Protein AF-A0A1U7WTM4-F1 (afdb_monomer_lite)

Organism: Nicotiana sylvestris (NCBI:txid4096)

Sequence (152 aa):
MIHDEFFMETHTWKKAPTDPTRWVEDRAETTHGCYKINLEEYTQSLPPNEQGERPPISDEEENRIWLSTVGGPKKGIAYGLLDKLFRRYKAGLQGIGTSAQGEAIDSSTIASREDKIAKLTAEHEETKASEKKRFDTLQGQLERRDKQFDPL

Foldseek 3Di:
DQLLVLLQVVQWDDPDPPGDIDGNDPVSVQLSVQLVVLVVVVLVVADADPVRHRDDDDSLRSVVSSQVSQVHDDVLHGPSDDNVVSVVNVVVCVVPDDPDDPPVPPVVVVVVVVVVVVVVVVVVVVVVVVVVVVVVVVVVVVVVVVVVPDDD

Radius of gyration: 31.69 Å; chains: 1; bounding box: 79×46×81 Å

Structure (mmCIF, N/CA/C/O backbone):
data_AF-A0A1U7WTM4-F1
#
_entry.id   AF-A0A1U7WTM4-F1
#
loop_
_atom_site.group_PDB
_atom_site.id
_atom_site.type_symbol
_atom_site.label_atom_id
_atom_site.label_alt_id
_atom_site.label_comp_id
_atom_site.label_asym_id
_atom_site.label_entity_id
_atom_site.label_seq_id
_atom_site.pdbx_PDB_ins_code
_atom_site.Cartn_x
_atom_site.Cartn_y
_atom_site.Cartn_z
_atom_site.occupancy
_atom_site.B_iso_or_equiv
_atom_site.auth_seq_id
_atom_site.auth_comp_id
_atom_site.auth_asym_id
_atom_site.auth_atom_id
_atom_site.pdbx_PDB_model_num
ATOM 1 N N . MET A 1 1 ? 19.860 0.947 0.032 1.00 47.72 1 MET A N 1
ATOM 2 C CA . MET A 1 1 ? 19.727 0.934 -1.433 1.00 47.72 1 MET A CA 1
ATOM 3 C C . MET A 1 1 ? 18.254 1.106 -1.706 1.00 47.72 1 MET A C 1
ATOM 5 O O . MET A 1 1 ? 17.472 0.290 -1.223 1.00 47.72 1 MET A O 1
ATOM 9 N N . ILE A 1 2 ? 17.917 2.244 -2.302 1.00 69.25 2 ILE A N 1
ATOM 10 C CA . ILE A 1 2 ? 16.546 2.698 -2.549 1.00 69.25 2 ILE A CA 1
ATOM 11 C C . ILE A 1 2 ? 15.941 1.730 -3.570 1.00 69.25 2 ILE A C 1
ATOM 13 O O . ILE A 1 2 ? 16.642 1.281 -4.478 1.00 69.25 2 ILE A O 1
ATOM 17 N N . HIS A 1 3 ? 14.687 1.326 -3.382 1.00 70.31 3 HIS A N 1
ATOM 18 C CA . HIS A 1 3 ? 14.060 0.271 -4.188 1.00 70.31 3 HIS A CA 1
ATOM 19 C C . HIS A 1 3 ? 14.123 0.584 -5.694 1.00 70.31 3 HIS A C 1
ATOM 21 O O . HIS A 1 3 ? 14.534 -0.254 -6.498 1.00 70.31 3 HIS A O 1
ATOM 27 N N . ASP A 1 4 ? 13.860 1.847 -6.030 1.00 79.75 4 ASP A N 1
ATOM 28 C CA . ASP A 1 4 ? 13.971 2.424 -7.374 1.00 79.75 4 ASP A CA 1
ATOM 29 C C . ASP A 1 4 ? 15.310 2.080 -8.055 1.00 79.75 4 ASP A C 1
ATOM 31 O O . ASP A 1 4 ? 15.354 1.619 -9.193 1.00 79.75 4 ASP A O 1
ATOM 35 N N . GLU A 1 5 ? 16.417 2.220 -7.325 1.00 83.06 5 GLU A N 1
ATOM 36 C CA . GLU A 1 5 ? 17.772 2.009 -7.838 1.00 83.06 5 GLU A CA 1
ATOM 37 C C . GLU A 1 5 ? 18.047 0.531 -8.142 1.00 83.06 5 GLU A C 1
ATOM 39 O O . GLU A 1 5 ? 18.548 0.195 -9.215 1.00 83.06 5 GLU A O 1
ATOM 44 N N . PHE A 1 6 ? 17.656 -0.369 -7.234 1.00 81.56 6 PHE A N 1
ATOM 45 C CA . PHE A 1 6 ? 17.809 -1.812 -7.441 1.00 81.56 6 PHE A CA 1
ATOM 46 C C . PHE A 1 6 ? 16.934 -2.312 -8.592 1.00 81.56 6 PHE A C 1
ATOM 48 O O . PHE A 1 6 ? 17.353 -3.157 -9.391 1.00 81.56 6 PHE A O 1
ATOM 55 N N . PHE A 1 7 ? 15.710 -1.794 -8.692 1.00 84.19 7 PHE A N 1
ATOM 56 C CA . PHE A 1 7 ? 14.802 -2.144 -9.771 1.00 84.19 7 PHE A CA 1
ATOM 57 C C . PHE A 1 7 ? 15.360 -1.693 -11.124 1.00 84.19 7 PHE A C 1
ATOM 59 O O . PHE A 1 7 ? 15.412 -2.494 -12.057 1.00 84.19 7 PHE A O 1
ATOM 66 N N . MET A 1 8 ? 15.869 -0.459 -11.204 1.00 86.69 8 MET A N 1
ATOM 67 C CA . MET A 1 8 ? 16.546 0.059 -12.393 1.00 86.69 8 MET A CA 1
ATOM 68 C C . MET A 1 8 ? 17.774 -0.777 -12.767 1.00 86.69 8 MET A C 1
ATOM 70 O O . MET A 1 8 ? 17.941 -1.108 -13.937 1.00 86.69 8 MET A O 1
ATOM 74 N N . GLU A 1 9 ? 18.606 -1.173 -11.804 1.00 84.00 9 GLU A N 1
ATOM 75 C CA . GLU A 1 9 ? 19.797 -1.996 -12.061 1.00 84.00 9 GLU A CA 1
ATOM 76 C C . GLU A 1 9 ? 19.445 -3.380 -12.627 1.00 84.00 9 GLU A C 1
ATOM 78 O O . GLU A 1 9 ? 20.120 -3.885 -13.522 1.00 84.00 9 GLU A O 1
ATOM 83 N N . THR A 1 10 ? 18.374 -3.996 -12.127 1.00 81.81 10 THR A N 1
ATOM 84 C CA . THR A 1 10 ? 18.007 -5.375 -12.483 1.00 81.81 10 THR A CA 1
ATOM 85 C C . THR A 1 10 ? 17.063 -5.483 -13.680 1.00 81.81 10 THR A C 1
ATOM 87 O O . THR A 1 10 ? 17.041 -6.521 -14.340 1.00 81.81 10 THR A O 1
ATOM 90 N N . HIS A 1 11 ? 16.290 -4.434 -13.977 1.00 85.44 11 HIS A N 1
ATOM 91 C CA . HIS A 1 11 ? 15.248 -4.446 -15.013 1.00 85.44 11 HIS A CA 1
ATOM 92 C C . HIS A 1 11 ? 15.529 -3.485 -16.165 1.00 85.44 11 HIS A C 1
ATOM 94 O O . HIS A 1 11 ? 14.688 -3.313 -17.055 1.00 85.44 11 HIS A O 1
ATOM 100 N N . THR A 1 12 ? 16.726 -2.902 -16.197 1.00 88.44 12 THR A N 1
ATOM 101 C CA . THR A 1 12 ? 17.221 -2.192 -17.367 1.00 88.44 12 THR A CA 1
ATOM 102 C C . THR A 1 12 ? 18.535 -2.769 -17.860 1.00 88.44 12 THR A C 1
ATOM 104 O O . THR A 1 12 ? 19.276 -3.427 -17.136 1.00 88.44 12 THR A O 1
ATOM 107 N N . TRP A 1 13 ? 18.817 -2.548 -19.136 1.00 87.50 13 TRP A N 1
ATOM 108 C CA . TRP A 1 13 ? 20.056 -2.974 -19.759 1.00 87.50 13 TRP A CA 1
ATOM 109 C C . TRP A 1 13 ? 20.596 -1.887 -20.679 1.00 87.50 13 TRP A C 1
ATOM 111 O O . TRP A 1 13 ? 19.865 -1.042 -21.207 1.00 87.50 13 TRP A O 1
ATOM 121 N N . LYS A 1 14 ? 21.912 -1.938 -20.878 1.00 88.62 14 LYS A N 1
ATOM 122 C CA . LYS A 1 14 ? 22.651 -1.140 -21.853 1.00 88.62 14 LYS A CA 1
ATOM 123 C C . LYS A 1 14 ? 23.561 -2.068 -22.641 1.00 88.62 14 LYS A C 1
ATOM 125 O O . LYS A 1 14 ? 24.183 -2.953 -22.059 1.00 88.62 14 LYS A O 1
ATOM 130 N N . LYS A 1 15 ? 23.648 -1.869 -23.957 1.00 82.44 15 LYS A N 1
ATOM 131 C CA . LYS A 1 15 ? 24.570 -2.638 -24.809 1.00 82.44 15 LYS A CA 1
ATOM 132 C C . LYS A 1 15 ? 25.991 -2.076 -24.745 1.00 82.44 15 LYS A C 1
ATOM 134 O O . LYS A 1 15 ? 26.940 -2.846 -24.648 1.00 82.44 15 LYS A O 1
ATOM 139 N N . ALA A 1 16 ? 26.128 -0.754 -24.737 1.00 86.31 16 ALA A N 1
ATOM 140 C CA . ALA A 1 16 ? 27.371 -0.037 -24.480 1.00 86.31 16 ALA A CA 1
ATOM 141 C C . ALA A 1 16 ? 27.154 1.091 -23.449 1.00 86.31 16 ALA A C 1
ATOM 143 O O . ALA A 1 16 ? 26.022 1.540 -23.269 1.00 86.31 16 ALA A O 1
ATOM 144 N N . PRO A 1 17 ? 28.210 1.605 -22.787 1.00 83.00 17 PRO A N 1
ATOM 145 C CA . PRO A 1 17 ? 28.080 2.683 -21.798 1.00 83.00 17 PRO A CA 1
ATOM 146 C C . PRO A 1 17 ? 27.423 3.959 -22.345 1.00 83.00 17 PRO A C 1
ATOM 148 O O . PRO A 1 17 ? 26.761 4.682 -21.604 1.00 83.00 17 PRO A O 1
ATOM 151 N N . THR A 1 18 ? 27.604 4.218 -23.642 1.00 88.69 18 THR A N 1
ATOM 152 C CA . THR A 1 18 ? 27.061 5.376 -24.363 1.00 88.69 18 THR A CA 1
ATOM 153 C C . THR A 1 18 ? 25.615 5.166 -24.822 1.00 88.69 18 THR A C 1
ATOM 155 O O . THR A 1 18 ? 24.951 6.127 -25.201 1.00 88.69 18 THR A O 1
ATOM 158 N N . ASP A 1 19 ? 25.116 3.928 -24.791 1.00 87.06 19 ASP A N 1
ATOM 159 C CA . ASP A 1 19 ? 23.770 3.619 -25.256 1.00 87.06 19 ASP A CA 1
ATOM 160 C C . ASP A 1 19 ? 22.707 4.044 -24.233 1.00 87.06 19 ASP A C 1
ATOM 162 O O . ASP A 1 19 ? 22.936 3.993 -23.015 1.00 87.06 19 ASP A O 1
ATOM 166 N N . PRO A 1 20 ? 21.506 4.420 -24.709 1.00 86.06 20 PRO A N 1
ATOM 167 C CA . PRO A 1 20 ? 20.391 4.710 -23.828 1.00 86.06 20 PRO A CA 1
ATOM 168 C C . PRO A 1 20 ? 19.984 3.459 -23.045 1.00 86.06 20 PRO A C 1
ATOM 170 O O . PRO A 1 20 ? 19.921 2.354 -23.591 1.00 86.06 20 PRO A O 1
ATOM 173 N N . THR A 1 21 ? 19.669 3.661 -21.765 1.00 89.06 21 THR A N 1
ATOM 174 C CA . THR A 1 21 ? 19.065 2.639 -20.908 1.00 89.06 21 THR A CA 1
ATOM 175 C C . THR A 1 21 ? 17.758 2.163 -21.530 1.00 89.06 21 THR A C 1
ATOM 177 O O . THR A 1 21 ? 16.903 2.980 -21.869 1.00 89.06 21 THR A O 1
ATOM 180 N N . ARG A 1 22 ? 17.594 0.848 -21.674 1.00 90.31 22 ARG A N 1
ATOM 181 C CA . ARG A 1 22 ? 16.342 0.237 -22.130 1.00 90.31 22 ARG A CA 1
ATOM 182 C C . ARG A 1 22 ? 15.792 -0.687 -21.064 1.00 90.31 22 ARG A C 1
ATOM 184 O O . ARG A 1 22 ? 16.560 -1.329 -20.353 1.00 90.31 22 ARG A O 1
ATOM 191 N N . TRP A 1 23 ? 14.475 -0.790 -20.993 1.00 91.56 23 TRP A N 1
ATOM 192 C CA . TRP A 1 23 ? 13.806 -1.762 -20.140 1.00 91.56 23 TRP A CA 1
ATOM 193 C C . TRP A 1 23 ? 13.994 -3.181 -20.674 1.00 91.56 23 TRP A C 1
ATOM 195 O O . TRP A 1 23 ? 14.097 -3.400 -21.883 1.00 91.56 23 TRP A O 1
ATOM 205 N N . VAL A 1 24 ? 14.085 -4.139 -19.755 1.00 88.38 24 VAL A N 1
ATOM 206 C CA . VAL A 1 24 ? 14.153 -5.570 -20.081 1.00 88.38 24 VAL A CA 1
ATOM 207 C C . VAL A 1 24 ? 12.802 -6.073 -20.600 1.00 88.38 24 VAL A C 1
ATOM 209 O O . VAL A 1 24 ? 12.768 -6.905 -21.502 1.00 88.38 24 VAL A O 1
ATOM 212 N N . GLU A 1 25 ? 11.696 -5.545 -20.070 1.00 90.38 25 GLU A N 1
ATOM 213 C CA . GLU A 1 25 ? 10.332 -5.875 -20.491 1.00 90.38 25 GLU A CA 1
ATOM 214 C C . GLU A 1 25 ? 9.375 -4.685 -20.315 1.00 90.38 25 GLU A C 1
ATOM 216 O O . GLU A 1 25 ? 9.545 -3.878 -19.398 1.00 90.38 25 GLU A O 1
ATOM 221 N N . ASP A 1 26 ? 8.322 -4.619 -21.138 1.00 90.75 26 ASP A N 1
ATOM 222 C CA . ASP A 1 26 ? 7.294 -3.560 -21.099 1.00 90.75 26 ASP A CA 1
ATOM 223 C C . ASP A 1 26 ? 6.625 -3.445 -19.720 1.00 90.75 26 ASP A C 1
ATOM 225 O O . ASP A 1 26 ? 6.242 -2.364 -19.263 1.00 90.75 26 ASP A O 1
ATOM 229 N N . ARG A 1 27 ? 6.501 -4.578 -19.017 1.00 89.12 27 ARG A N 1
ATOM 230 C CA . ARG A 1 27 ? 5.955 -4.620 -17.660 1.00 89.12 27 ARG A CA 1
ATOM 231 C C . ARG A 1 27 ? 6.824 -3.841 -16.675 1.00 89.12 27 ARG A C 1
ATOM 233 O O . ARG A 1 27 ? 6.269 -3.186 -15.794 1.00 89.12 27 ARG A O 1
ATOM 240 N N . ALA A 1 28 ? 8.148 -3.911 -16.804 1.00 88.62 28 ALA A N 1
ATOM 241 C CA . ALA A 1 28 ? 9.070 -3.208 -15.922 1.00 88.62 28 ALA A CA 1
ATOM 242 C C . ALA A 1 28 ? 8.985 -1.696 -16.142 1.00 88.62 28 ALA A C 1
ATOM 244 O O . ALA A 1 28 ? 8.845 -0.953 -15.173 1.00 88.62 28 ALA A O 1
ATOM 245 N N . GLU A 1 29 ? 8.950 -1.268 -17.407 1.00 92.88 29 GLU A N 1
ATOM 246 C CA . GLU A 1 29 ? 8.733 0.132 -17.782 1.00 92.88 29 GLU A CA 1
ATOM 247 C C . GLU A 1 29 ? 7.423 0.672 -17.207 1.00 92.88 29 GLU A C 1
ATOM 249 O O . GLU A 1 29 ? 7.409 1.692 -16.519 1.00 92.88 29 GLU A O 1
ATOM 254 N N . THR A 1 30 ? 6.329 -0.059 -17.432 1.00 91.62 30 THR A N 1
ATOM 255 C CA . THR A 1 30 ? 4.996 0.329 -16.957 1.00 91.62 30 THR A CA 1
ATOM 256 C C . THR A 1 30 ? 4.954 0.403 -15.433 1.00 91.62 30 THR A C 1
ATOM 258 O O . THR A 1 30 ? 4.459 1.375 -14.872 1.00 91.62 30 THR A O 1
ATOM 261 N N . THR A 1 31 ? 5.506 -0.604 -14.749 1.00 90.75 31 THR A N 1
ATOM 262 C CA . THR A 1 31 ? 5.517 -0.671 -13.281 1.00 90.75 31 THR A CA 1
ATOM 263 C C . THR A 1 31 ? 6.295 0.493 -12.686 1.00 90.75 31 THR A C 1
ATOM 265 O O . THR A 1 31 ? 5.789 1.172 -11.796 1.00 90.75 31 THR A O 1
ATOM 268 N N . HIS A 1 32 ? 7.503 0.746 -13.190 1.00 91.31 32 HIS A N 1
ATOM 269 C CA . HIS A 1 32 ? 8.321 1.851 -12.715 1.00 91.31 32 HIS A CA 1
ATOM 270 C C . HIS A 1 32 ? 7.657 3.199 -13.015 1.00 91.31 32 HIS A C 1
ATOM 272 O O . HIS A 1 32 ? 7.573 4.044 -12.131 1.00 91.31 32 HIS A O 1
ATOM 278 N N . GLY A 1 33 ? 7.101 3.390 -14.216 1.00 92.69 33 GLY A N 1
ATOM 279 C CA . GLY A 1 33 ? 6.352 4.599 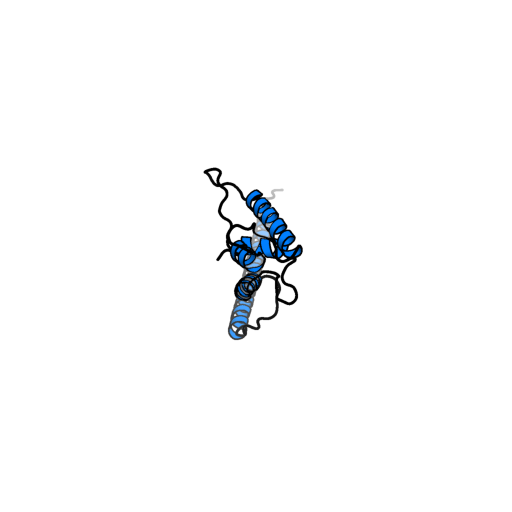-14.566 1.00 92.69 33 GLY A CA 1
ATOM 280 C C . GLY A 1 33 ? 5.180 4.864 -13.616 1.00 92.69 33 GLY A C 1
ATOM 281 O O . GLY A 1 33 ? 5.081 5.952 -13.049 1.00 92.69 33 GLY A O 1
ATOM 282 N N . CYS A 1 34 ? 4.336 3.858 -13.372 1.00 93.00 34 CYS A N 1
ATOM 283 C CA . CYS A 1 34 ? 3.238 3.958 -12.408 1.00 93.00 34 CYS A CA 1
ATOM 284 C C . CYS A 1 34 ? 3.739 4.236 -10.985 1.00 93.00 34 CYS A C 1
ATOM 286 O O . CYS A 1 34 ? 3.137 5.035 -10.274 1.00 93.00 34 CYS A O 1
ATOM 288 N N . TYR A 1 35 ? 4.852 3.622 -10.577 1.00 92.00 35 TYR A N 1
ATOM 289 C CA . TYR A 1 35 ? 5.452 3.865 -9.269 1.00 92.00 35 TYR A CA 1
ATOM 290 C C . TYR A 1 35 ? 5.878 5.330 -9.107 1.00 92.00 35 TYR A C 1
ATOM 292 O O . TYR A 1 35 ? 5.515 5.952 -8.111 1.00 92.00 35 TY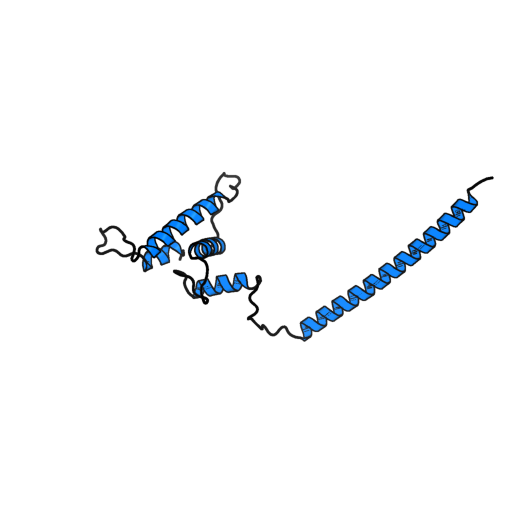R A O 1
ATOM 300 N N . LYS A 1 36 ? 6.574 5.913 -10.096 1.00 92.31 36 LYS A N 1
ATOM 301 C CA . LYS A 1 36 ? 6.977 7.330 -10.050 1.00 92.31 36 LYS A CA 1
ATOM 302 C C . LYS A 1 36 ? 5.771 8.266 -9.975 1.00 92.31 36 LYS A C 1
ATOM 304 O O . LYS A 1 36 ? 5.816 9.226 -9.215 1.00 92.31 36 LYS A O 1
ATOM 309 N N . ILE A 1 37 ? 4.700 7.970 -10.717 1.00 94.31 37 ILE A N 1
ATOM 310 C CA . ILE A 1 37 ? 3.449 8.743 -10.662 1.00 94.31 37 ILE A CA 1
ATOM 311 C C . ILE A 1 37 ? 2.845 8.675 -9.255 1.00 94.31 37 ILE A C 1
ATOM 313 O O . ILE A 1 37 ? 2.607 9.713 -8.648 1.00 94.31 37 ILE A O 1
ATOM 317 N N . ASN A 1 38 ? 2.675 7.474 -8.699 1.00 92.44 38 ASN A N 1
ATOM 318 C CA . ASN A 1 38 ? 2.094 7.293 -7.367 1.00 92.44 38 ASN A CA 1
ATOM 319 C C . ASN A 1 38 ? 2.950 7.940 -6.262 1.00 92.44 38 ASN A C 1
ATOM 321 O O . ASN A 1 38 ? 2.415 8.463 -5.285 1.00 92.44 38 ASN A O 1
ATOM 325 N N . LEU A 1 39 ? 4.279 7.912 -6.404 1.00 91.06 39 LEU A N 1
ATOM 326 C CA . LEU A 1 39 ? 5.213 8.551 -5.476 1.00 91.06 39 LEU A CA 1
ATOM 327 C C . LEU A 1 39 ? 5.076 10.078 -5.509 1.00 91.06 39 LEU A C 1
ATOM 329 O O . LEU A 1 39 ? 5.036 10.720 -4.458 1.00 91.06 39 LEU A O 1
ATOM 333 N N . GLU A 1 40 ? 4.966 10.654 -6.705 1.00 92.12 40 GLU A N 1
ATOM 334 C CA . GLU A 1 40 ? 4.738 12.085 -6.891 1.00 92.12 40 GLU A CA 1
ATOM 335 C C . GLU A 1 40 ? 3.371 12.497 -6.333 1.00 92.12 40 GLU A C 1
ATOM 337 O O . GLU A 1 40 ? 3.290 13.436 -5.549 1.00 92.12 40 GLU A O 1
ATOM 342 N N . GLU A 1 41 ? 2.304 11.757 -6.646 1.00 93.50 41 GLU A N 1
ATOM 343 C CA . GLU A 1 41 ? 0.957 12.001 -6.111 1.00 93.50 41 GLU A CA 1
ATOM 344 C C . GLU A 1 41 ? 0.903 11.903 -4.582 1.00 93.50 41 GLU A C 1
ATOM 346 O O . GLU A 1 41 ? 0.233 12.704 -3.924 1.00 93.50 41 GLU A O 1
ATOM 351 N N . TYR A 1 42 ? 1.632 10.955 -3.988 1.00 91.56 42 TYR A N 1
ATOM 352 C CA . TYR A 1 42 ? 1.734 10.859 -2.537 1.00 91.56 42 TYR A CA 1
ATOM 353 C C . TYR A 1 42 ? 2.498 12.048 -1.957 1.00 91.56 42 TYR A C 1
ATOM 355 O O . TYR A 1 42 ? 2.012 12.671 -1.012 1.00 91.56 42 TYR A O 1
ATOM 363 N N . THR A 1 4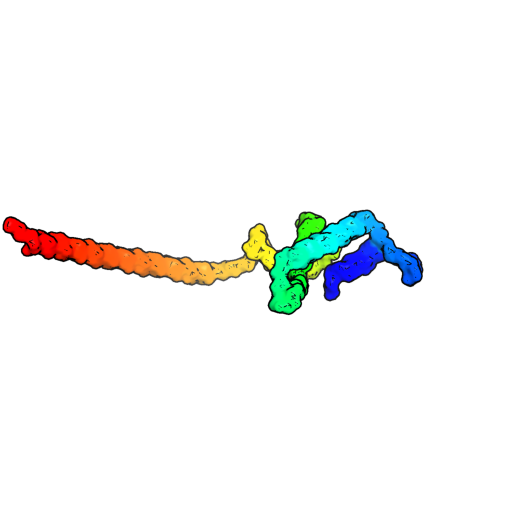3 ? 3.638 12.413 -2.553 1.00 90.62 43 THR A N 1
ATOM 364 C CA . THR A 1 43 ? 4.426 13.590 -2.160 1.00 90.62 43 THR A CA 1
ATOM 365 C C . THR A 1 43 ? 3.531 14.827 -2.189 1.00 90.62 43 THR A C 1
ATOM 367 O O . THR A 1 43 ? 3.306 15.403 -1.131 1.00 90.62 43 THR A O 1
ATOM 370 N N . GLN A 1 44 ? 2.934 15.115 -3.356 1.00 90.69 44 GLN A N 1
ATOM 371 C CA . GLN A 1 44 ? 1.599 15.677 -3.656 1.00 90.69 44 GLN A CA 1
ATOM 372 C C . GLN A 1 44 ? 0.613 15.961 -2.512 1.00 90.69 44 GLN A C 1
ATOM 374 O O . GLN A 1 44 ? 0.073 17.063 -2.350 1.00 90.69 44 GLN A O 1
ATOM 379 N N . SER A 1 45 ? 0.364 14.937 -1.708 1.00 90.06 45 SER A N 1
ATOM 380 C CA . SER A 1 45 ? -0.668 14.936 -0.674 1.00 90.06 45 SER A CA 1
ATOM 381 C C . SER A 1 45 ? -0.160 15.352 0.707 1.00 90.06 45 SER A C 1
ATOM 383 O O . SER A 1 45 ? -0.960 15.734 1.560 1.00 90.06 45 SER A O 1
ATOM 385 N N . LEU A 1 46 ? 1.157 15.306 0.937 1.00 89.38 46 LEU A N 1
ATOM 386 C CA . LEU A 1 46 ? 1.738 15.613 2.241 1.00 89.38 46 LEU A CA 1
ATOM 387 C C . LEU A 1 46 ? 1.663 17.113 2.551 1.00 89.38 46 LEU A C 1
ATOM 389 O O . LEU A 1 46 ? 1.916 17.934 1.668 1.00 89.38 46 LEU A O 1
ATOM 393 N N . PRO A 1 47 ? 1.354 17.503 3.799 1.00 88.69 47 PRO A N 1
ATOM 394 C CA . PRO A 1 47 ? 1.382 18.905 4.176 1.00 88.69 47 PRO A CA 1
ATOM 395 C C . PRO A 1 47 ? 2.818 19.447 4.047 1.00 88.69 47 PRO A C 1
ATOM 397 O O . PRO A 1 47 ? 3.759 18.788 4.501 1.00 88.69 47 PRO A O 1
ATOM 400 N N . PRO A 1 48 ? 3.008 20.630 3.439 1.00 89.06 48 PRO A N 1
ATOM 401 C CA . PRO A 1 48 ? 4.301 21.292 3.451 1.00 89.06 48 PRO A CA 1
ATOM 402 C C . PRO A 1 48 ? 4.670 21.710 4.880 1.00 89.06 48 PRO A C 1
ATOM 404 O O . PRO A 1 48 ? 3.803 22.028 5.697 1.00 89.06 48 PRO A O 1
ATOM 407 N N . ASN A 1 49 ? 5.965 21.696 5.182 1.00 85.19 49 ASN A N 1
ATOM 408 C CA . ASN A 1 49 ? 6.512 22.207 6.432 1.00 85.19 49 ASN A CA 1
ATOM 409 C C . ASN A 1 49 ? 6.456 23.748 6.473 1.00 85.19 49 ASN A C 1
ATOM 411 O O . ASN A 1 49 ? 6.005 24.405 5.533 1.00 85.19 49 ASN A O 1
ATOM 415 N N . GLU A 1 50 ? 6.934 24.344 7.565 1.00 85.56 50 GLU A N 1
ATOM 416 C CA . GLU A 1 50 ? 6.936 25.803 7.763 1.00 85.56 50 GLU A CA 1
ATOM 417 C C . GLU A 1 50 ? 7.735 26.572 6.694 1.00 85.56 50 GLU A C 1
ATOM 419 O O . GLU A 1 50 ? 7.495 27.757 6.474 1.00 85.56 50 GLU A O 1
ATOM 424 N N . GLN A 1 51 ? 8.664 25.902 6.006 1.00 85.56 51 GLN A N 1
ATOM 425 C CA . GLN A 1 51 ? 9.471 26.449 4.914 1.00 85.56 51 GLN A CA 1
ATOM 426 C C . GLN A 1 51 ? 8.839 26.213 3.529 1.00 85.56 51 GLN A C 1
ATOM 428 O O . GLN A 1 51 ? 9.413 26.612 2.517 1.00 85.56 51 GLN A O 1
ATOM 433 N N . GLY A 1 52 ? 7.658 25.591 3.461 1.00 81.81 52 GLY A N 1
ATOM 434 C CA . GLY A 1 52 ? 6.990 25.244 2.206 1.00 81.81 52 GLY A CA 1
ATOM 435 C C . GLY A 1 52 ? 7.536 23.979 1.535 1.00 81.81 52 GLY A C 1
ATOM 436 O O . GLY A 1 52 ? 7.067 23.615 0.458 1.00 81.81 52 GLY A O 1
ATOM 437 N N . GLU A 1 53 ? 8.499 23.294 2.152 1.00 85.94 53 GLU A N 1
ATOM 438 C CA . GLU A 1 53 ? 9.067 22.048 1.647 1.00 85.94 53 GLU A CA 1
ATOM 439 C C . GLU A 1 53 ? 8.247 20.851 2.123 1.00 85.94 53 GLU A C 1
ATOM 441 O O . GLU A 1 53 ? 7.771 20.790 3.258 1.00 85.94 53 GLU A O 1
ATOM 446 N N . ARG A 1 54 ? 8.076 19.860 1.252 1.00 83.75 54 ARG A N 1
ATOM 447 C CA . ARG A 1 54 ? 7.406 18.618 1.637 1.00 83.75 54 ARG A CA 1
ATOM 448 C C . ARG A 1 54 ? 8.402 17.708 2.357 1.00 83.75 54 ARG A C 1
ATOM 450 O O . ARG A 1 54 ? 9.546 17.606 1.911 1.00 83.75 54 ARG A O 1
ATOM 457 N N . PRO A 1 55 ? 7.994 17.050 3.453 1.00 84.75 55 PRO A N 1
ATOM 458 C CA . PRO A 1 55 ? 8.879 16.147 4.171 1.00 84.75 55 PRO A CA 1
ATOM 459 C C . PRO A 1 55 ? 9.312 14.977 3.272 1.00 84.75 55 PRO A C 1
ATOM 461 O O . PRO A 1 55 ? 8.534 14.543 2.415 1.00 84.75 55 PRO A O 1
ATOM 464 N N . PRO A 1 56 ? 10.537 14.452 3.459 1.00 84.56 56 PRO A N 1
ATOM 465 C CA . PRO A 1 56 ? 10.992 13.275 2.736 1.00 84.56 56 PRO A CA 1
ATOM 466 C C . PRO A 1 56 ? 10.102 12.072 3.058 1.00 84.56 56 PRO A C 1
ATOM 468 O O . PRO A 1 56 ? 9.626 11.911 4.184 1.00 84.56 56 PRO A O 1
ATOM 471 N N . ILE A 1 57 ? 9.892 11.223 2.056 1.00 85.81 57 ILE A N 1
ATOM 472 C CA . ILE A 1 57 ? 9.134 9.982 2.210 1.00 85.81 57 ILE A CA 1
ATOM 473 C C . ILE A 1 57 ? 9.994 8.974 2.980 1.00 85.81 57 ILE A C 1
ATOM 475 O O . ILE A 1 57 ? 11.175 8.805 2.685 1.00 85.81 57 ILE A O 1
ATOM 479 N N . SER A 1 58 ? 9.400 8.320 3.974 1.00 84.88 58 SER A N 1
ATOM 480 C CA . SER A 1 58 ? 10.003 7.210 4.717 1.00 84.88 58 SER A CA 1
ATOM 481 C C . SER A 1 58 ? 10.068 5.928 3.885 1.00 84.88 58 SER A C 1
ATOM 483 O O . SER A 1 58 ? 9.201 5.665 3.050 1.00 84.88 58 SER A O 1
ATOM 485 N N . ASP A 1 59 ? 11.051 5.077 4.184 1.00 81.06 59 ASP A N 1
ATOM 486 C CA . ASP A 1 59 ? 11.240 3.780 3.524 1.00 81.06 59 ASP A CA 1
ATOM 487 C C . ASP A 1 59 ? 9.970 2.902 3.584 1.00 81.06 59 ASP A C 1
ATOM 489 O O . ASP A 1 59 ? 9.644 2.185 2.635 1.00 81.06 59 ASP A O 1
ATOM 493 N N . GLU A 1 60 ? 9.224 2.922 4.691 1.00 82.19 60 GLU A N 1
ATOM 494 C CA . GLU A 1 60 ? 7.966 2.181 4.837 1.00 82.19 60 GLU A CA 1
ATOM 495 C C . GLU A 1 60 ? 6.888 2.662 3.856 1.00 82.19 60 GLU A C 1
ATOM 497 O O . GLU A 1 60 ? 6.227 1.848 3.205 1.00 82.19 60 GLU A O 1
ATOM 502 N N . GLU A 1 61 ? 6.717 3.974 3.727 1.00 86.50 61 GLU A N 1
ATOM 503 C CA . GLU A 1 61 ? 5.780 4.618 2.812 1.00 86.50 61 GLU A CA 1
ATOM 504 C C . GLU A 1 61 ? 6.152 4.327 1.358 1.00 86.50 61 GLU A C 1
ATOM 506 O O . GLU A 1 61 ? 5.281 3.927 0.583 1.00 86.50 61 GLU A O 1
ATOM 511 N N . GLU A 1 62 ? 7.436 4.430 1.015 1.00 86.88 62 GLU A N 1
ATOM 512 C CA . GLU A 1 62 ? 7.962 4.083 -0.307 1.00 86.88 62 GLU A CA 1
ATOM 513 C C . GLU A 1 62 ? 7.631 2.624 -0.669 1.00 86.88 62 GLU A C 1
ATOM 515 O O . GLU A 1 62 ? 7.081 2.332 -1.735 1.00 86.88 62 GLU A O 1
ATOM 520 N N . ASN A 1 63 ? 7.852 1.697 0.270 1.00 82.19 63 ASN A N 1
ATOM 521 C CA . ASN A 1 63 ? 7.503 0.288 0.098 1.00 82.19 63 ASN A CA 1
ATOM 522 C C . ASN A 1 63 ? 5.993 0.070 -0.069 1.00 82.19 63 ASN A C 1
ATOM 524 O O . ASN A 1 63 ? 5.577 -0.771 -0.871 1.00 82.19 63 ASN A O 1
ATOM 528 N N . ARG A 1 64 ? 5.148 0.808 0.664 1.00 84.12 64 ARG A N 1
ATOM 529 C CA . ARG A 1 64 ? 3.687 0.726 0.497 1.00 84.12 64 ARG A CA 1
ATOM 530 C C . ARG A 1 64 ? 3.248 1.203 -0.885 1.00 84.12 64 ARG A C 1
ATOM 532 O O . ARG A 1 64 ? 2.411 0.540 -1.492 1.00 84.12 64 ARG A O 1
ATOM 539 N N . ILE A 1 65 ? 3.818 2.301 -1.381 1.00 89.12 65 ILE A N 1
ATOM 540 C CA . ILE A 1 65 ? 3.530 2.858 -2.713 1.00 89.12 65 ILE A CA 1
ATOM 541 C C . ILE A 1 65 ? 3.989 1.894 -3.810 1.00 89.12 65 ILE A C 1
ATOM 543 O O . ILE A 1 65 ? 3.271 1.650 -4.782 1.00 89.12 65 ILE A O 1
ATOM 547 N N . TRP A 1 66 ? 5.155 1.268 -3.644 1.00 87.50 66 TRP A N 1
ATOM 548 C CA . TRP A 1 66 ? 5.587 0.219 -4.561 1.00 87.50 66 TRP A CA 1
ATOM 549 C C . TRP A 1 66 ? 4.598 -0.948 -4.585 1.00 87.50 66 TRP A C 1
ATOM 551 O O . TRP A 1 66 ? 4.168 -1.403 -5.645 1.00 87.50 66 TRP A O 1
ATOM 561 N N . LEU A 1 67 ? 4.206 -1.436 -3.407 1.00 85.62 67 LEU A N 1
ATOM 562 C CA . LEU A 1 67 ? 3.312 -2.581 -3.288 1.00 85.62 67 LEU A CA 1
ATOM 563 C C . LEU A 1 67 ? 1.917 -2.301 -3.837 1.00 85.62 67 LEU A C 1
ATOM 565 O O . LEU A 1 67 ? 1.365 -3.181 -4.492 1.00 85.62 67 LEU A O 1
ATOM 569 N N . SER A 1 68 ? 1.361 -1.106 -3.632 1.00 85.50 68 SER A N 1
ATOM 570 C CA . SER A 1 68 ? 0.091 -0.733 -4.263 1.00 85.50 68 SER A CA 1
ATOM 571 C C . SER A 1 68 ? 0.209 -0.736 -5.789 1.00 85.50 68 SER A C 1
ATOM 573 O O . SER A 1 68 ? -0.682 -1.250 -6.464 1.00 85.50 68 SER A O 1
ATOM 575 N N . THR A 1 69 ? 1.343 -0.274 -6.324 1.00 87.19 69 THR A N 1
ATOM 576 C CA . THR A 1 69 ? 1.625 -0.248 -7.766 1.00 87.19 69 THR A CA 1
ATOM 577 C C . THR A 1 69 ? 1.676 -1.653 -8.374 1.00 87.19 69 THR A C 1
ATOM 579 O O . THR A 1 69 ? 1.080 -1.899 -9.419 1.00 87.19 69 THR A O 1
ATOM 582 N N . VAL A 1 70 ? 2.346 -2.608 -7.717 1.00 83.81 70 VAL A N 1
ATOM 583 C CA . VAL A 1 70 ? 2.482 -3.987 -8.236 1.00 83.81 70 VAL A CA 1
ATOM 584 C C . VAL A 1 70 ? 1.308 -4.912 -7.889 1.00 83.81 70 VAL A C 1
ATOM 586 O O . VAL A 1 70 ? 1.346 -6.098 -8.225 1.00 83.81 70 VAL A O 1
ATOM 589 N N . GLY A 1 71 ? 0.263 -4.397 -7.229 1.00 81.62 71 GLY A N 1
ATOM 590 C CA . GLY A 1 71 ? -0.911 -5.175 -6.811 1.00 81.62 71 GLY A CA 1
ATOM 591 C C . GLY A 1 71 ? -0.687 -6.039 -5.563 1.00 81.62 71 GLY A C 1
ATOM 592 O O . GLY A 1 71 ? -1.422 -6.996 -5.322 1.00 81.62 71 GLY A O 1
ATOM 593 N N . GLY A 1 72 ? 0.329 -5.707 -4.768 1.00 77.25 72 GLY A N 1
ATOM 594 C CA . GLY A 1 72 ? 0.678 -6.376 -3.524 1.00 77.25 72 GLY A CA 1
ATOM 595 C C . GLY A 1 72 ? 1.373 -7.732 -3.710 1.00 77.25 72 GLY A C 1
ATOM 596 O O . GLY A 1 72 ? 1.629 -8.194 -4.825 1.00 77.25 72 GLY A O 1
ATOM 597 N N . PRO A 1 73 ? 1.727 -8.395 -2.600 1.00 71.12 73 PRO A N 1
ATOM 598 C CA . PRO A 1 73 ? 2.391 -9.688 -2.644 1.00 71.12 73 PRO A CA 1
ATOM 599 C C . PRO A 1 73 ? 1.421 -10.807 -3.045 1.00 71.12 73 PRO A C 1
ATOM 601 O O . PRO A 1 73 ? 0.447 -11.095 -2.349 1.00 71.12 73 PRO A O 1
ATOM 604 N N . LYS A 1 74 ? 1.735 -11.524 -4.127 1.00 68.38 74 LYS A N 1
ATOM 605 C CA . LYS A 1 74 ? 0.999 -12.720 -4.559 1.00 68.38 74 LYS A CA 1
ATOM 606 C C . LYS A 1 74 ? 1.761 -13.963 -4.111 1.00 68.38 74 LYS A C 1
ATOM 608 O O . LYS A 1 74 ? 2.923 -14.139 -4.455 1.00 68.38 74 LYS A O 1
ATOM 613 N N . LYS A 1 75 ? 1.113 -14.834 -3.326 1.00 73.38 75 LYS A N 1
ATOM 614 C CA . LYS A 1 75 ? 1.753 -16.016 -2.701 1.00 73.38 75 LYS A CA 1
ATOM 615 C C . LYS A 1 75 ? 3.016 -15.672 -1.885 1.00 73.38 75 LYS A C 1
ATOM 617 O O . LYS A 1 75 ? 3.949 -16.463 -1.824 1.00 73.38 75 LYS A O 1
ATOM 622 N N . GLY A 1 76 ? 3.042 -14.493 -1.261 1.00 65.62 76 GLY A N 1
ATOM 623 C CA . GLY A 1 76 ? 4.176 -14.051 -0.445 1.00 65.62 76 GLY A CA 1
ATOM 624 C C . GLY A 1 76 ? 5.377 -13.526 -1.235 1.00 65.62 76 GLY A C 1
ATOM 625 O O . GLY A 1 76 ? 6.449 -13.398 -0.662 1.00 65.62 76 GLY A O 1
ATOM 626 N N . ILE A 1 77 ? 5.215 -13.226 -2.527 1.00 68.31 77 ILE A N 1
ATOM 627 C CA . ILE A 1 77 ? 6.255 -12.615 -3.360 1.00 68.31 77 ILE A CA 1
ATOM 628 C C . ILE A 1 77 ? 5.647 -11.397 -4.056 1.00 68.31 77 ILE A C 1
ATOM 630 O O . ILE A 1 77 ? 4.560 -11.480 -4.631 1.00 68.31 77 ILE A O 1
ATOM 634 N N . ALA A 1 78 ? 6.338 -10.263 -3.995 1.00 76.75 78 ALA A N 1
ATOM 635 C CA . ALA A 1 78 ? 5.994 -9.066 -4.751 1.00 76.75 78 ALA A CA 1
ATOM 636 C C . ALA A 1 78 ? 7.018 -8.859 -5.869 1.00 76.75 78 ALA A C 1
ATOM 638 O O . ALA A 1 78 ? 8.213 -9.087 -5.683 1.00 76.75 78 ALA A O 1
ATOM 639 N N . TYR A 1 79 ? 6.540 -8.452 -7.041 1.00 80.88 79 TYR A N 1
ATOM 640 C CA . TYR A 1 79 ? 7.396 -8.209 -8.196 1.00 80.88 79 TYR A CA 1
ATOM 641 C C . TYR A 1 79 ? 8.390 -7.072 -7.903 1.00 80.88 79 TYR A C 1
ATOM 643 O O . TYR A 1 79 ? 8.013 -6.047 -7.329 1.00 80.88 79 TYR A O 1
ATOM 651 N N . GLY A 1 80 ? 9.661 -7.285 -8.253 1.00 75.31 80 GLY A N 1
ATOM 652 C CA . GLY A 1 80 ? 10.747 -6.327 -8.024 1.00 75.31 80 GLY A CA 1
ATOM 653 C C . GLY A 1 80 ? 11.191 -6.152 -6.565 1.00 75.31 80 GLY A C 1
ATOM 654 O O . GLY A 1 80 ? 12.135 -5.410 -6.329 1.00 75.31 80 GLY A O 1
ATOM 655 N N . LEU A 1 81 ? 10.564 -6.817 -5.583 1.00 73.75 81 LEU A N 1
ATOM 656 C CA . LEU A 1 81 ? 10.884 -6.637 -4.161 1.00 73.75 81 LEU A CA 1
ATOM 657 C C . LEU A 1 81 ? 11.873 -7.709 -3.664 1.00 73.75 81 LEU A C 1
ATOM 659 O O . LEU A 1 81 ? 11.640 -8.905 -3.842 1.00 73.75 81 LEU A O 1
ATOM 663 N N . LEU A 1 82 ? 12.951 -7.307 -2.978 1.00 67.50 82 LEU A N 1
ATOM 664 C CA . LEU A 1 82 ? 13.869 -8.258 -2.333 1.00 67.50 82 LEU A CA 1
ATOM 665 C C . LEU A 1 82 ? 13.171 -9.040 -1.200 1.00 67.50 82 LEU A C 1
ATOM 667 O O . LEU A 1 82 ? 12.493 -8.451 -0.356 1.00 67.50 82 LEU A O 1
ATOM 671 N N . ASP A 1 83 ? 13.444 -10.349 -1.093 1.00 62.31 83 ASP A N 1
ATOM 672 C CA . ASP A 1 83 ? 12.875 -11.250 -0.063 1.00 62.31 83 ASP A CA 1
ATOM 673 C C . ASP A 1 83 ? 13.074 -10.728 1.379 1.00 62.31 83 ASP A C 1
ATOM 675 O O . ASP A 1 83 ? 12.229 -10.905 2.257 1.00 62.31 83 ASP A O 1
ATOM 679 N N . LYS A 1 84 ? 14.176 -10.006 1.633 1.00 60.91 84 LYS A N 1
ATOM 680 C CA . LYS A 1 84 ? 14.476 -9.393 2.941 1.00 60.91 84 LYS A CA 1
ATOM 681 C C . LYS A 1 84 ? 13.552 -8.218 3.287 1.00 60.91 84 LYS A C 1
ATOM 683 O O . LYS A 1 84 ? 13.190 -8.060 4.451 1.00 60.91 84 LYS A O 1
ATOM 688 N N . LEU A 1 85 ? 13.171 -7.406 2.300 1.00 59.00 85 LEU A N 1
ATOM 689 C CA . LEU A 1 85 ? 12.269 -6.262 2.481 1.00 59.00 85 LEU A CA 1
ATOM 690 C C . LEU A 1 85 ? 10.816 -6.727 2.598 1.00 59.00 85 LEU A C 1
ATOM 692 O O . LEU A 1 85 ? 10.071 -6.210 3.429 1.00 59.00 85 LEU A O 1
ATOM 696 N N . PHE A 1 86 ? 10.452 -7.793 1.877 1.00 61.41 86 PHE A N 1
ATOM 697 C CA . PHE A 1 86 ? 9.158 -8.450 2.046 1.00 61.41 86 PHE A CA 1
ATOM 698 C C . PHE A 1 86 ? 8.921 -8.905 3.496 1.00 61.41 86 PHE A C 1
ATOM 700 O O . PHE A 1 86 ? 7.841 -8.692 4.045 1.00 61.41 86 PHE A O 1
ATOM 707 N N . ARG A 1 87 ? 9.942 -9.471 4.158 1.00 61.56 87 ARG A N 1
ATOM 708 C CA . ARG A 1 87 ? 9.845 -9.878 5.572 1.00 61.56 87 ARG A CA 1
ATOM 709 C C . ARG A 1 87 ? 9.585 -8.700 6.514 1.00 61.56 87 ARG A C 1
ATOM 711 O O . ARG A 1 87 ? 8.792 -8.860 7.436 1.00 61.56 87 ARG A O 1
ATOM 718 N N . ARG A 1 88 ? 10.190 -7.528 6.271 1.00 61.75 88 ARG A N 1
ATOM 719 C CA . ARG A 1 88 ? 9.934 -6.306 7.062 1.00 61.75 88 ARG A CA 1
ATOM 720 C C . ARG A 1 88 ? 8.518 -5.775 6.851 1.00 61.75 88 ARG A C 1
ATOM 722 O O . ARG A 1 88 ? 7.831 -5.505 7.828 1.00 61.75 88 ARG A O 1
ATOM 729 N N . TYR A 1 89 ? 8.055 -5.719 5.602 1.00 61.31 89 TYR A N 1
ATOM 730 C CA . TYR A 1 89 ? 6.675 -5.340 5.285 1.00 61.31 89 TYR A CA 1
ATOM 731 C C . TYR A 1 89 ? 5.654 -6.279 5.950 1.00 61.31 89 TYR A C 1
ATOM 733 O O . TYR A 1 89 ? 4.694 -5.824 6.568 1.00 61.31 89 TYR A O 1
ATOM 741 N N . LYS A 1 90 ? 5.894 -7.596 5.900 1.00 59.78 90 LYS A N 1
ATOM 742 C CA . LYS A 1 90 ? 5.042 -8.596 6.561 1.00 59.78 90 LYS A CA 1
ATOM 743 C C . LYS A 1 90 ? 5.041 -8.445 8.089 1.00 59.78 90 LYS A C 1
ATOM 745 O O . LYS A 1 90 ? 3.995 -8.617 8.702 1.00 59.78 90 LYS A O 1
ATOM 750 N N . ALA A 1 91 ? 6.187 -8.114 8.689 1.00 62.38 91 ALA A N 1
ATOM 751 C CA . ALA A 1 91 ? 6.297 -7.849 10.124 1.00 62.38 91 ALA A CA 1
ATOM 752 C C . ALA A 1 91 ? 5.544 -6.567 10.535 1.00 62.38 91 ALA A C 1
ATOM 754 O O . ALA A 1 91 ? 4.860 -6.564 11.552 1.00 62.38 91 ALA A O 1
ATOM 755 N N . GLY A 1 92 ? 5.581 -5.508 9.716 1.00 60.44 92 GLY A N 1
ATOM 756 C CA . GLY A 1 92 ? 4.790 -4.287 9.937 1.00 60.44 92 GLY A CA 1
ATOM 757 C C . GLY A 1 92 ? 3.275 -4.492 9.776 1.00 60.44 92 GLY A C 1
ATOM 758 O O . GLY A 1 92 ? 2.482 -3.856 10.463 1.00 60.44 92 GLY A O 1
ATOM 759 N N . LEU A 1 93 ? 2.862 -5.433 8.921 1.00 55.12 93 LEU A N 1
ATOM 760 C CA . LEU A 1 93 ? 1.470 -5.878 8.764 1.00 55.12 93 LEU A CA 1
ATOM 761 C C . LEU A 1 93 ? 1.006 -6.884 9.823 1.00 55.12 93 LEU A C 1
ATOM 763 O O . LEU A 1 93 ? -0.167 -7.249 9.831 1.00 55.12 93 LEU A O 1
ATOM 767 N N . GLN A 1 94 ? 1.879 -7.342 10.723 1.00 52.66 94 GLN A N 1
ATOM 768 C CA . GLN A 1 94 ? 1.544 -8.382 11.698 1.00 52.66 94 GLN A CA 1
ATOM 769 C C . GLN A 1 94 ? 0.467 -7.945 12.714 1.00 52.66 94 GLN A C 1
ATOM 771 O O . GLN A 1 94 ? -0.118 -8.793 13.382 1.00 52.66 94 GLN A O 1
ATOM 776 N N . GLY A 1 95 ? 0.133 -6.648 12.770 1.00 48.59 95 GLY A N 1
ATOM 777 C CA . GLY A 1 95 ? -1.027 -6.108 13.494 1.00 48.59 95 GLY A CA 1
ATOM 778 C C . GLY A 1 95 ? -2.346 -6.084 12.703 1.00 48.59 95 GLY A C 1
ATOM 779 O O . GLY A 1 95 ? -3.400 -5.857 13.290 1.00 48.59 95 GLY A O 1
ATOM 780 N N . ILE A 1 96 ? -2.322 -6.335 11.390 1.00 49.69 96 ILE A N 1
ATOM 781 C CA . ILE A 1 96 ? -3.492 -6.308 10.501 1.00 49.69 96 ILE A CA 1
ATOM 782 C C . ILE A 1 96 ? -3.633 -7.686 9.833 1.00 49.69 96 ILE A C 1
ATOM 784 O O . ILE A 1 96 ? -3.288 -7.900 8.676 1.00 49.69 96 ILE A O 1
ATOM 788 N N . GLY A 1 97 ? -4.160 -8.653 10.586 1.00 49.53 97 GLY A N 1
ATOM 789 C CA . GLY A 1 97 ? -4.916 -9.760 9.992 1.00 49.53 97 GLY A CA 1
ATOM 790 C C . GLY A 1 97 ? -4.156 -10.956 9.404 1.00 49.53 97 GLY A C 1
ATOM 791 O O . GLY A 1 97 ? -4.738 -11.663 8.584 1.00 49.53 97 GLY A O 1
ATOM 792 N N . THR A 1 98 ? -2.929 -11.275 9.830 1.00 44.81 98 THR A N 1
ATOM 793 C CA . THR A 1 98 ? -2.345 -12.607 9.549 1.00 44.8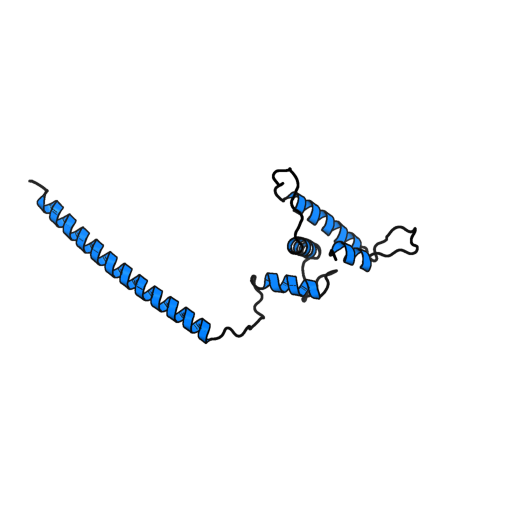1 98 THR A CA 1
ATOM 794 C C . THR A 1 98 ? -2.135 -13.421 10.821 1.00 44.81 98 THR A C 1
ATOM 796 O O . THR A 1 98 ? -1.087 -13.356 11.460 1.00 44.81 98 THR A O 1
ATOM 799 N N . SER A 1 99 ? -3.144 -14.236 11.139 1.00 52.84 99 SER A N 1
ATOM 800 C CA . SER A 1 99 ? -3.059 -15.383 12.048 1.00 52.84 99 SER A CA 1
ATOM 801 C C . SER A 1 99 ? -2.126 -16.443 11.452 1.00 52.84 99 SER A C 1
ATOM 803 O O . SER A 1 99 ? -2.554 -17.320 10.708 1.00 52.84 99 SER A O 1
ATOM 805 N N . ALA A 1 100 ? -0.824 -16.300 11.688 1.00 49.94 100 ALA A N 1
ATOM 806 C CA . ALA A 1 100 ? 0.171 -17.355 11.491 1.00 49.94 100 ALA A CA 1
ATOM 807 C C . ALA A 1 100 ? 1.492 -16.980 12.178 1.00 49.94 100 ALA A C 1
ATOM 809 O O . ALA A 1 100 ? 2.567 -17.075 11.593 1.00 49.94 100 ALA A O 1
ATOM 810 N N . GLN A 1 101 ? 1.424 -16.519 13.422 1.00 44.56 101 GLN A N 1
ATOM 811 C CA . GLN A 1 101 ? 2.558 -16.639 14.322 1.00 44.56 101 GLN A CA 1
ATOM 812 C C . GLN A 1 101 ? 1.975 -17.018 15.672 1.00 44.56 101 GLN A C 1
ATOM 814 O O . GLN A 1 101 ? 1.531 -16.170 16.438 1.00 44.56 101 GLN A O 1
ATOM 819 N N . GLY A 1 102 ? 1.916 -18.326 15.919 1.00 45.75 102 GLY A N 1
ATOM 820 C CA . GLY A 1 102 ? 1.860 -18.847 17.274 1.00 45.75 102 GLY A CA 1
ATOM 821 C C . GLY A 1 102 ? 3.180 -18.512 17.953 1.00 45.75 102 GLY A C 1
ATOM 822 O O . GLY A 1 102 ? 4.019 -19.381 18.156 1.00 45.75 102 GLY A O 1
ATOM 823 N N . GLU A 1 103 ? 3.396 -17.232 18.248 1.00 50.06 103 GLU A N 1
ATOM 824 C CA . GLU A 1 103 ? 4.154 -16.890 19.433 1.00 50.06 103 GLU A CA 1
ATOM 825 C C . GLU A 1 103 ? 3.334 -17.505 20.558 1.00 50.06 103 GLU A C 1
ATOM 827 O O . GLU A 1 103 ? 2.144 -17.209 20.680 1.00 50.06 103 GLU A O 1
ATOM 832 N N . ALA A 1 104 ? 3.901 -18.505 21.233 1.00 56.41 104 ALA A N 1
ATOM 833 C CA . ALA A 1 104 ? 3.238 -19.174 22.334 1.00 56.41 104 ALA A CA 1
ATOM 834 C C . ALA A 1 104 ? 2.878 -18.084 23.340 1.00 56.41 104 ALA A C 1
ATOM 836 O O . ALA A 1 104 ? 3.741 -17.607 24.075 1.00 56.41 104 ALA A O 1
ATOM 837 N N . ILE A 1 105 ? 1.628 -17.618 23.291 1.00 58.94 105 ILE A N 1
ATOM 838 C CA . ILE A 1 105 ? 1.131 -16.667 24.261 1.00 58.94 105 ILE A CA 1
ATOM 839 C C . ILE A 1 105 ? 1.182 -17.451 25.555 1.00 58.94 105 ILE A C 1
ATOM 841 O O . ILE A 1 105 ? 0.436 -18.413 25.730 1.00 58.94 105 ILE A O 1
ATOM 845 N N . ASP A 1 106 ? 2.154 -17.105 26.3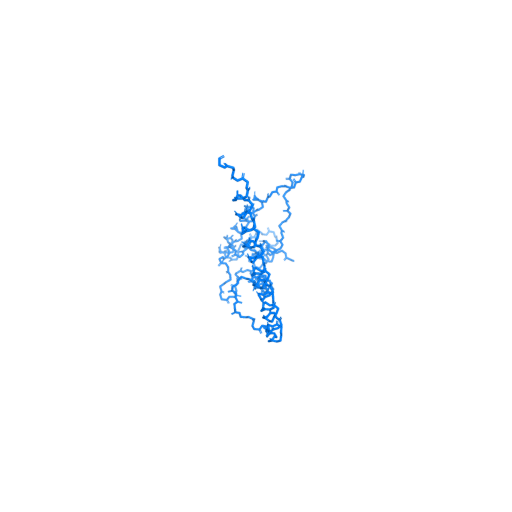90 1.00 70.56 106 ASP A N 1
ATOM 846 C CA . ASP A 1 106 ? 2.373 -17.758 27.660 1.00 70.56 106 ASP A CA 1
ATOM 847 C C . ASP A 1 106 ? 1.051 -17.731 28.431 1.00 70.56 106 ASP A C 1
ATOM 849 O O . ASP A 1 106 ? 0.542 -16.665 28.793 1.00 70.56 106 ASP A O 1
ATOM 853 N N . SER A 1 107 ? 0.466 -18.915 28.622 1.00 68.19 107 SER A N 1
ATOM 854 C CA . SER A 1 107 ? -0.845 -19.097 29.241 1.00 68.19 107 SER A CA 1
ATOM 855 C C . SER A 1 107 ? -0.910 -18.426 30.613 1.00 68.19 107 SER A C 1
ATOM 857 O O . SER A 1 107 ? -1.974 -17.965 31.022 1.00 68.19 107 SER A O 1
ATOM 859 N N . SER A 1 108 ? 0.236 -18.299 31.296 1.00 74.00 108 SER A N 1
ATOM 860 C CA . SER A 1 108 ? 0.347 -17.603 32.579 1.00 74.00 108 SER A CA 1
ATOM 861 C C . SER A 1 108 ? 0.079 -16.096 32.457 1.00 74.00 108 SER A C 1
ATOM 863 O O . SER A 1 108 ? -0.565 -15.491 33.317 1.00 74.00 108 SER A O 1
ATOM 865 N N . THR A 1 109 ? 0.481 -15.490 31.341 1.00 77.25 109 THR A N 1
ATOM 866 C CA . THR A 1 109 ? 0.259 -14.071 31.065 1.00 77.25 109 THR A CA 1
ATOM 867 C C . THR A 1 109 ? -1.201 -13.796 30.678 1.00 77.25 109 THR A C 1
ATOM 869 O O . THR A 1 109 ? -1.739 -12.748 31.041 1.00 77.25 109 THR A O 1
ATOM 872 N N . ILE A 1 110 ? -1.871 -14.723 29.980 1.00 83.00 110 ILE A N 1
ATOM 873 C CA . ILE A 1 110 ? -3.320 -14.627 29.713 1.00 83.00 110 ILE A CA 1
ATOM 874 C C . ILE A 1 110 ? -4.095 -14.733 31.026 1.00 83.00 110 ILE A C 1
ATOM 876 O O . ILE A 1 110 ? -4.854 -13.821 31.342 1.00 83.00 110 ILE A O 1
ATOM 880 N N . ALA A 1 111 ? -3.823 -15.767 31.827 1.00 86.50 111 ALA A N 1
ATOM 881 C CA . ALA A 1 111 ? -4.485 -15.973 33.114 1.00 86.50 111 ALA A CA 1
ATOM 882 C C . ALA A 1 111 ? -4.317 -14.759 34.046 1.00 86.50 111 ALA A C 1
ATOM 884 O O . ALA A 1 111 ? -5.283 -14.266 34.619 1.00 86.50 111 ALA A O 1
ATOM 885 N N . SER A 1 112 ? -3.110 -14.181 34.119 1.00 88.75 112 SER A N 1
ATOM 886 C CA . SER A 1 112 ? -2.864 -12.970 34.915 1.00 88.75 112 SER A CA 1
ATOM 887 C C . SER A 1 112 ? -3.679 -11.757 34.444 1.00 88.75 112 SER A C 1
ATOM 889 O O . SER A 1 112 ? -4.071 -10.910 35.254 1.00 88.75 112 SER A O 1
ATOM 891 N N . ARG A 1 113 ? -3.931 -11.635 33.135 1.00 93.25 113 ARG A N 1
ATOM 892 C CA . ARG A 1 113 ? -4.777 -10.565 32.589 1.00 93.25 113 ARG A CA 1
ATOM 893 C C . ARG A 1 113 ? -6.254 -10.826 32.860 1.00 93.25 113 ARG A C 1
ATOM 895 O O . ARG A 1 113 ? -6.949 -9.888 33.239 1.00 93.25 113 ARG A O 1
ATOM 902 N N . GLU A 1 114 ? -6.710 -12.064 32.714 1.00 91.38 114 GLU A N 1
ATOM 903 C CA . GLU A 1 114 ? -8.086 -12.469 33.019 1.00 91.38 114 GLU A CA 1
ATOM 904 C C . GLU A 1 114 ? -8.426 -12.230 34.496 1.00 91.38 114 GLU A C 1
ATOM 906 O O . GLU A 1 114 ? -9.444 -11.602 34.788 1.00 91.38 114 GLU A O 1
ATOM 911 N N . ASP A 1 115 ? -7.528 -12.584 35.419 1.00 94.12 115 ASP A N 1
ATOM 912 C CA . ASP A 1 115 ? -7.692 -12.318 36.854 1.00 94.12 115 ASP A CA 1
ATOM 913 C C . ASP A 1 115 ? -7.799 -10.817 37.159 1.00 94.12 115 ASP A C 1
ATOM 915 O O . ASP A 1 115 ? -8.632 -10.384 37.961 1.00 94.12 115 ASP A O 1
ATOM 919 N N . LYS A 1 116 ? -6.982 -9.985 36.496 1.00 95.50 116 LYS A N 1
ATOM 920 C CA . LYS A 1 116 ? -7.061 -8.522 36.643 1.00 95.50 116 LYS A CA 1
ATOM 921 C C . LYS A 1 116 ? -8.383 -7.968 36.124 1.00 95.50 116 LYS A C 1
ATOM 923 O O . LYS A 1 116 ? -8.950 -7.084 36.764 1.00 95.50 116 LYS A O 1
ATOM 928 N N . ILE A 1 117 ? -8.876 -8.480 34.996 1.00 95.88 117 ILE A N 1
ATOM 929 C CA . ILE A 1 117 ? -10.175 -8.084 34.439 1.00 95.88 117 ILE A CA 1
ATOM 930 C C . ILE A 1 117 ? -11.296 -8.485 35.400 1.00 95.88 117 ILE A C 1
ATOM 932 O O . ILE A 1 117 ? -12.149 -7.654 35.711 1.00 95.88 117 ILE A O 1
ATOM 936 N N . ALA A 1 118 ? -11.275 -9.713 35.923 1.00 94.75 118 ALA A N 1
ATOM 937 C CA . ALA A 1 118 ? -12.271 -10.193 36.876 1.00 94.75 118 ALA A CA 1
ATOM 938 C C . ALA A 1 118 ? -12.296 -9.334 38.150 1.00 94.75 118 ALA A C 1
ATOM 940 O O . ALA A 1 118 ? -13.365 -8.908 38.590 1.00 94.75 118 ALA A O 1
ATOM 941 N N . LYS A 1 119 ? -11.119 -9.002 38.692 1.00 96.00 119 LYS A N 1
ATOM 942 C CA . LYS A 1 119 ? -10.991 -8.141 39.871 1.00 96.00 119 LYS A CA 1
ATOM 943 C C . LYS A 1 119 ? -11.542 -6.732 39.632 1.00 96.00 119 LYS A C 1
ATOM 945 O O . LYS A 1 119 ? -12.372 -6.273 40.410 1.00 96.00 119 LYS A O 1
ATOM 950 N N . LEU A 1 120 ? -11.128 -6.069 38.549 1.00 96.25 120 LEU A N 1
ATOM 951 C CA . LEU A 1 120 ? -11.621 -4.726 38.213 1.00 96.25 120 LEU A CA 1
ATOM 952 C C . LEU A 1 120 ? -13.133 -4.719 37.963 1.00 96.25 120 LEU A C 1
ATOM 954 O O . LEU A 1 120 ? -13.819 -3.772 38.337 1.00 96.25 120 LEU A O 1
ATOM 958 N N . THR A 1 121 ? -13.663 -5.787 37.366 1.00 94.19 121 THR A N 1
ATOM 959 C CA . THR A 1 121 ? -15.103 -5.926 37.116 1.00 94.19 121 THR A CA 1
ATOM 960 C C . THR A 1 121 ? -15.887 -6.054 38.425 1.00 94.19 121 THR A C 1
ATOM 962 O O . THR A 1 121 ? -16.918 -5.404 38.584 1.00 94.19 121 THR A O 1
ATOM 965 N N . ALA A 1 122 ? -15.387 -6.839 39.384 1.00 95.44 122 ALA A N 1
ATOM 966 C CA . ALA A 1 122 ? -16.007 -6.976 40.700 1.00 95.44 122 ALA A CA 1
ATOM 967 C C . ALA A 1 122 ? -15.987 -5.654 41.490 1.00 95.44 122 ALA A C 1
ATOM 969 O O . ALA A 1 122 ? -17.022 -5.238 42.010 1.00 95.44 122 ALA A O 1
ATOM 970 N N . GLU A 1 123 ? -14.845 -4.957 41.517 1.00 93.88 123 GLU A N 1
ATOM 971 C CA . GLU A 1 123 ? -14.712 -3.644 42.167 1.00 93.88 123 GLU A CA 1
ATOM 972 C C . GLU A 1 123 ? -15.646 -2.596 41.532 1.00 93.88 123 GLU A C 1
ATOM 974 O O . GLU A 1 123 ? -16.276 -1.796 42.230 1.00 93.88 123 GLU A O 1
ATOM 979 N N . HIS A 1 124 ? -15.797 -2.615 40.206 1.00 93.56 124 HIS A N 1
ATOM 980 C CA . HIS A 1 124 ? -16.697 -1.705 39.502 1.00 93.56 124 HIS A CA 1
ATOM 981 C C . HIS A 1 124 ? -18.178 -1.969 39.829 1.00 93.56 124 HIS A C 1
ATOM 983 O O . HIS A 1 124 ? -18.947 -1.032 40.045 1.00 93.56 124 HIS A O 1
ATOM 989 N N . GLU A 1 125 ? -18.608 -3.230 39.911 1.00 93.69 125 GLU A N 1
ATOM 990 C CA . GLU A 1 125 ? -19.992 -3.541 40.293 1.00 93.69 125 GLU A CA 1
ATOM 991 C C . GLU A 1 125 ? -20.271 -3.244 41.777 1.00 93.69 125 GLU A C 1
ATOM 993 O O . GLU A 1 125 ? -21.351 -2.749 42.111 1.00 93.69 125 GLU A O 1
ATOM 998 N N . GLU A 1 126 ? -19.300 -3.451 42.672 1.00 93.00 126 GLU A N 1
ATOM 999 C CA . GLU A 1 126 ? -19.435 -3.080 44.086 1.00 93.00 126 GLU A CA 1
ATOM 1000 C C . GLU A 1 126 ? -19.545 -1.560 44.275 1.00 93.00 126 GLU A C 1
ATOM 1002 O O . GLU A 1 126 ? -20.447 -1.080 44.974 1.00 93.00 126 GLU A O 1
ATOM 1007 N N . THR A 1 127 ? -18.678 -0.785 43.615 1.00 92.19 127 THR A N 1
ATOM 1008 C CA . THR A 1 127 ? -18.714 0.685 43.682 1.00 92.19 127 THR A CA 1
ATOM 1009 C C . THR A 1 127 ? -20.038 1.220 43.146 1.00 92.19 127 THR A C 1
ATOM 1011 O O . THR A 1 127 ? -20.725 1.956 43.857 1.00 92.19 127 THR A O 1
ATOM 1014 N N . LYS A 1 128 ? -20.484 0.743 41.983 1.00 93.81 128 LYS A N 1
ATOM 1015 C CA . LYS A 1 128 ? -21.787 1.077 41.393 1.00 93.81 128 LYS A CA 1
ATOM 1016 C C . LYS A 1 128 ? -22.967 0.734 42.305 1.00 93.81 128 LYS A C 1
ATOM 1018 O O . LYS A 1 128 ? -23.891 1.536 42.455 1.00 93.81 128 LYS A O 1
ATOM 1023 N N . ALA A 1 129 ? -22.955 -0.432 42.955 1.00 94.12 129 ALA A N 1
ATOM 1024 C CA . ALA A 1 129 ? -23.997 -0.805 43.911 1.00 94.12 129 ALA A CA 1
ATOM 1025 C C . ALA A 1 129 ? -23.995 0.109 45.150 1.00 94.12 129 ALA A C 1
ATOM 1027 O O . ALA A 1 129 ? -25.060 0.470 45.662 1.00 94.12 129 ALA A O 1
ATOM 1028 N N . S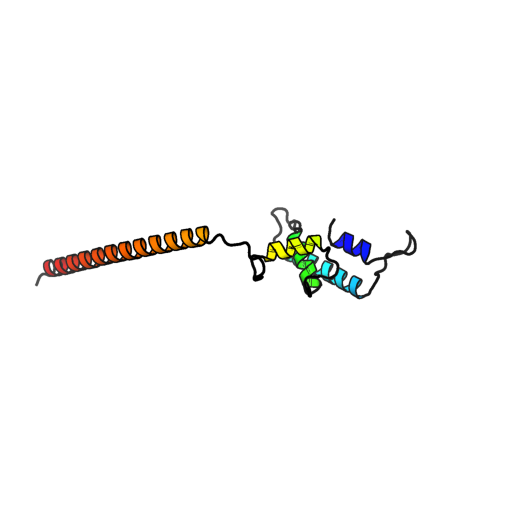ER A 1 130 ? -22.812 0.499 45.629 1.00 88.50 130 SER A N 1
ATOM 1029 C CA . SER A 1 130 ? -22.665 1.410 46.767 1.00 88.50 130 SER A CA 1
ATOM 1030 C C . SER A 1 130 ? -23.140 2.832 46.443 1.00 88.50 130 SER A C 1
ATOM 1032 O O . SER A 1 130 ? -23.832 3.450 47.255 1.00 88.50 130 SER A O 1
ATOM 1034 N N . GLU A 1 131 ? -22.847 3.330 45.240 1.00 92.44 131 GLU A N 1
ATOM 1035 C CA . GLU A 1 131 ? -23.285 4.642 44.763 1.00 92.44 131 GLU A CA 1
ATOM 1036 C C . GLU A 1 131 ? -24.795 4.687 44.565 1.00 92.44 131 GLU A C 1
ATOM 1038 O O . GLU A 1 131 ? -25.443 5.625 45.031 1.00 92.44 131 GLU A O 1
ATOM 1043 N N . LYS A 1 132 ? -25.379 3.636 43.979 1.00 94.06 132 LYS A N 1
ATOM 1044 C CA . LYS A 1 132 ? -26.834 3.525 43.837 1.00 94.06 132 LYS A CA 1
ATOM 1045 C C . LYS A 1 132 ? -27.542 3.612 45.192 1.00 94.06 132 LYS A C 1
ATOM 1047 O O . LYS A 1 132 ? -28.461 4.407 45.352 1.00 94.06 132 LYS A O 1
ATOM 1052 N N . LYS A 1 133 ? -27.060 2.881 46.205 1.00 93.38 133 LYS A N 1
ATOM 1053 C CA . LYS A 1 133 ? -27.614 2.951 47.572 1.00 93.38 133 LYS A CA 1
ATOM 1054 C C . LYS A 1 133 ? -27.514 4.354 48.175 1.00 93.38 133 LYS A C 1
ATOM 1056 O O . LYS A 1 133 ? -28.441 4.793 48.859 1.00 93.38 133 LYS A O 1
ATOM 1061 N N . ARG A 1 134 ? -26.399 5.062 47.952 1.00 93.06 134 ARG A N 1
ATOM 1062 C CA . ARG A 1 134 ? -26.231 6.452 48.411 1.00 93.06 134 ARG A CA 1
ATOM 1063 C C . ARG A 1 134 ? -27.233 7.378 47.730 1.00 93.06 134 ARG A C 1
ATOM 1065 O O . ARG A 1 134 ? -27.851 8.186 48.417 1.00 93.06 134 ARG A O 1
ATOM 1072 N N . PHE A 1 135 ? -27.425 7.223 46.423 1.00 92.19 135 PHE A N 1
ATOM 1073 C CA . PHE A 1 135 ? -28.400 7.995 45.662 1.00 92.19 135 PHE A CA 1
ATOM 1074 C C . PHE A 1 135 ? -29.828 7.762 46.170 1.00 92.19 135 PHE A C 1
ATOM 1076 O O . PHE A 1 135 ? -30.497 8.723 46.541 1.00 92.19 135 PHE A O 1
ATOM 1083 N N . ASP A 1 136 ? -30.248 6.502 46.315 1.00 92.94 136 ASP A N 1
ATOM 1084 C CA . ASP A 1 136 ? -31.579 6.142 46.827 1.00 92.94 136 ASP A CA 1
ATOM 1085 C C . ASP A 1 136 ? -31.813 6.711 48.242 1.00 92.94 136 ASP A C 1
ATOM 1087 O O . ASP A 1 136 ? -32.886 7.228 48.565 1.00 92.94 136 ASP A O 1
ATOM 1091 N N . THR A 1 137 ? -30.781 6.675 49.093 1.00 92.25 137 THR A N 1
ATOM 1092 C CA . THR A 1 137 ? -30.845 7.229 50.454 1.00 92.25 137 THR A CA 1
ATOM 1093 C C . THR A 1 137 ? -31.025 8.747 50.439 1.00 92.25 137 THR A C 1
ATOM 1095 O O . THR A 1 137 ? -31.857 9.271 51.184 1.00 92.25 137 THR A O 1
ATOM 1098 N N . LEU A 1 138 ? -30.261 9.458 49.605 1.00 92.69 138 LEU A N 1
ATOM 1099 C CA . LEU A 1 138 ? -30.354 10.912 49.468 1.00 92.69 138 LEU A CA 1
ATOM 1100 C C . LEU A 1 138 ? -31.694 11.337 48.859 1.00 92.69 138 LEU A C 1
ATOM 1102 O O . LEU A 1 138 ? -32.308 12.281 49.352 1.00 92.69 138 LEU A O 1
ATOM 1106 N N . GLN A 1 139 ? -32.188 10.606 47.860 1.00 89.56 139 GLN A N 1
ATOM 1107 C CA . GLN A 1 139 ? -33.501 10.836 47.264 1.00 89.56 139 GLN A CA 1
ATOM 1108 C C . GLN A 1 139 ? -34.616 10.699 48.312 1.00 89.56 139 GLN A C 1
ATOM 1110 O O . GLN A 1 139 ? -35.449 11.593 48.451 1.00 89.56 139 GLN A O 1
ATOM 1115 N N . GLY A 1 140 ? -34.578 9.646 49.135 1.00 88.56 140 GLY A N 1
ATOM 1116 C CA . GLY A 1 140 ? -35.537 9.468 50.227 1.00 88.56 140 GLY A CA 1
ATOM 1117 C C . GLY A 1 140 ? -35.397 10.491 51.365 1.00 88.56 140 GLY A C 1
ATOM 1118 O O . GLY A 1 140 ? -36.348 10.710 52.116 1.00 88.56 140 GLY A O 1
ATOM 1119 N N . GLN A 1 141 ? -34.228 11.113 51.555 1.00 89.12 141 GLN A N 1
ATOM 1120 C CA . GLN A 1 141 ? -34.070 12.240 52.487 1.00 89.12 141 GLN A CA 1
ATOM 1121 C C . GLN A 1 141 ? -34.640 13.541 51.912 1.00 89.12 141 GLN A C 1
ATOM 1123 O O . GLN A 1 141 ? -35.279 14.287 52.652 1.00 89.12 141 GLN A O 1
ATOM 1128 N N . LEU A 1 142 ? -34.449 13.799 50.616 1.00 86.62 142 LEU A N 1
ATOM 1129 C CA . LEU A 1 142 ? -35.024 14.958 49.932 1.00 86.62 142 LEU A CA 1
ATOM 1130 C C . LEU A 1 142 ? -36.551 14.922 49.953 1.00 86.62 142 LEU A C 1
ATOM 1132 O O . LEU A 1 142 ? -37.155 15.870 50.436 1.00 86.62 142 LEU A O 1
ATOM 1136 N N . GLU A 1 143 ? -37.166 13.798 49.579 1.00 83.69 143 GLU A N 1
ATOM 1137 C CA . GLU A 1 143 ? -38.631 13.668 49.575 1.00 83.69 143 GLU A CA 1
ATOM 1138 C C . GLU A 1 143 ? -39.243 13.859 50.977 1.00 83.69 143 GLU A C 1
ATOM 1140 O O . GLU A 1 143 ? -40.342 14.390 51.136 1.00 83.69 143 GLU A O 1
ATOM 1145 N N . ARG A 1 144 ? -38.518 13.450 52.028 1.00 84.44 144 ARG A N 1
ATOM 1146 C CA . ARG A 1 144 ? -38.921 13.695 53.421 1.00 84.44 144 ARG A CA 1
ATOM 1147 C C . ARG A 1 144 ? -38.784 15.160 53.830 1.00 84.44 144 ARG A C 1
ATOM 1149 O O . ARG A 1 144 ? -39.611 15.620 54.612 1.00 84.44 144 ARG A O 1
ATOM 1156 N N . ARG A 1 145 ? -37.770 15.879 53.332 1.00 80.00 145 ARG A N 1
ATOM 1157 C CA . ARG A 1 145 ? -37.644 17.326 53.563 1.00 80.00 145 ARG A CA 1
ATOM 1158 C C . ARG A 1 145 ? -38.713 18.105 52.811 1.00 80.00 145 ARG A C 1
ATOM 1160 O O . ARG A 1 145 ? -39.317 18.972 53.423 1.00 80.00 145 ARG A O 1
ATOM 1167 N N . ASP A 1 146 ? -38.995 17.776 51.555 1.00 76.50 146 ASP A N 1
ATOM 1168 C CA . ASP A 1 146 ? -40.016 18.484 50.770 1.00 76.50 146 ASP A CA 1
ATOM 1169 C C . ASP A 1 146 ? -41.394 18.391 51.450 1.00 76.50 146 ASP A C 1
ATOM 1171 O O . ASP A 1 146 ? -42.040 19.408 51.679 1.00 76.50 146 ASP A O 1
ATOM 1175 N N . LYS A 1 147 ? -41.764 17.209 51.967 1.00 75.94 147 LYS A N 1
ATOM 1176 C CA . LYS A 1 147 ? -42.982 17.021 52.788 1.00 75.94 147 LYS A CA 1
ATOM 1177 C C . LYS A 1 147 ? -42.997 17.810 54.104 1.00 75.94 147 LYS A C 1
ATOM 1179 O O . LYS A 1 147 ? -44.060 17.995 54.686 1.00 75.94 147 LYS A O 1
ATOM 1184 N N . GLN A 1 148 ? -41.835 18.213 54.616 1.00 70.12 148 GLN A N 1
ATOM 1185 C CA . GLN A 1 148 ? -41.712 19.011 55.838 1.00 70.12 148 GLN A CA 1
ATOM 1186 C C . GLN A 1 148 ? -41.790 20.520 55.553 1.00 70.12 148 GLN A C 1
ATOM 1188 O O . GLN A 1 148 ? -42.082 21.289 56.468 1.00 70.12 148 GLN A O 1
ATOM 1193 N N . PHE A 1 149 ? -41.520 20.938 54.312 1.00 66.50 149 PHE A N 1
ATOM 1194 C CA . PHE A 1 149 ? -41.484 22.339 53.894 1.00 66.50 149 PHE A CA 1
ATOM 1195 C C . PHE A 1 149 ? -42.668 22.772 53.023 1.00 66.50 149 PHE A C 1
ATOM 1197 O O . PHE A 1 149 ? -42.741 23.965 52.757 1.00 66.50 149 PHE A O 1
ATOM 1204 N N . ASP A 1 150 ? -43.587 21.876 52.640 1.00 58.06 150 ASP A N 1
ATOM 1205 C CA . ASP A 1 150 ? -44.897 22.229 52.069 1.00 58.06 150 ASP A CA 1
ATOM 1206 C C . ASP A 1 150 ? -45.839 22.741 53.179 1.00 58.06 150 ASP A C 1
ATOM 1208 O O . ASP A 1 150 ? -46.374 21.934 53.951 1.00 58.06 150 ASP A O 1
ATOM 1212 N N . PRO A 1 151 ? -46.066 24.064 53.316 1.00 56.75 151 PRO A N 1
ATOM 1213 C CA . PRO A 1 151 ? -47.056 24.590 54.238 1.00 56.75 151 PRO A CA 1
ATOM 1214 C C . PRO A 1 151 ? -48.429 24.524 53.552 1.00 56.75 151 PRO A C 1
ATOM 1216 O O . PRO A 1 151 ? -48.563 24.881 52.381 1.00 56.75 151 PRO A O 1
ATOM 1219 N N . LEU A 1 152 ? -49.438 24.059 54.293 1.00 58.62 152 LEU A N 1
ATOM 1220 C CA . LEU A 1 152 ? -50.857 24.187 53.936 1.00 58.62 152 LEU A CA 1
ATOM 1221 C C . LEU A 1 152 ? -51.250 25.637 53.618 1.00 58.62 152 LEU A C 1
ATOM 1223 O O . LEU A 1 152 ? -50.763 26.544 54.335 1.00 58.62 152 LEU A O 1
#

Secondary structure (DSSP, 8-state):
--HHHHHHHHHEE-SSTTSPPEESSHHHHHHHHHHHHHHHHHHHHSPP-TTSPPPPPPHHHHHHHHHHHTTS-BTTB-TT--HHHHHHHHHHGGGSS---------HHHHHHHHHHHHHHHHHHHHHHHHHHHHHHHHHHHHHHHHHHH---

pLDDT: mean 80.56, std 13.82, range [44.56, 96.25]